Protein AF-A0A0T6AM76-F1 (afdb_monomer_lite)

Secondary structure (DSSP, 8-state):
-PPPSEEEE--SS-HHHHHHHTHHHHHHT--EEEEEE-SHHHHHHHHHHHHHTTEEEEEEEEEETTEEEEEEEE--

Foldseek 3Di:
DDQAQEEEAEDAQCLLVVLVVCLVSCQPRQHKYKYKHNAQVSVVSNCVSLVVSQWDKDFPDDPDPGITIIIIGHDD

Radius of gyration: 11.54 Å; chains: 1; bounding box: 25×23×32 Å

Sequence (76 aa):
MPRPHFIKIDVEGAEAAVLRGGLETLRTARPVVAAELHTAANAAEAAGLLSAAGYQVRVVEDREATRCLIVATPEG

pLDDT: mean 94.46, std 5.91, range [72.88, 98.62]

Structure (mmCIF, N/CA/C/O backbone):
data_AF-A0A0T6AM76-F1
#
_entry.id   AF-A0A0T6AM76-F1
#
loop_
_atom_site.group_PDB
_atom_site.id
_atom_site.type_symbol
_atom_site.label_atom_id
_atom_site.label_alt_id
_atom_site.label_comp_id
_atom_site.label_asym_id
_atom_site.label_entity_id
_atom_site.label_seq_id
_atom_site.pdbx_PDB_ins_code
_atom_site.Cartn_x
_atom_site.Cartn_y
_atom_site.Cartn_z
_atom_site.occupancy
_atom_site.B_iso_or_equiv
_atom_site.auth_seq_id
_atom_site.auth_comp_id
_atom_site.auth_asym_id
_atom_site.auth_atom_id
_atom_site.pdbx_PDB_model_num
ATOM 1 N N . MET A 1 1 ? -14.835 11.657 15.311 1.00 72.88 1 MET A N 1
ATOM 2 C CA . MET A 1 1 ? -15.375 11.341 13.968 1.00 72.88 1 MET A CA 1
ATOM 3 C C . MET A 1 1 ? -15.457 9.826 13.808 1.00 72.88 1 MET A C 1
ATOM 5 O O . MET A 1 1 ? -14.697 9.147 14.497 1.00 72.88 1 MET A O 1
ATOM 9 N N . PRO A 1 2 ? -16.372 9.290 12.979 1.00 89.00 2 PRO A N 1
ATOM 10 C CA . PRO A 1 2 ? -16.425 7.854 12.703 1.00 89.00 2 PRO A CA 1
ATOM 11 C C . PRO A 1 2 ? -15.131 7.378 12.029 1.00 89.00 2 PRO A C 1
ATOM 13 O O . PRO A 1 2 ? -14.509 8.130 11.278 1.00 89.00 2 PRO A O 1
ATOM 16 N N . ARG A 1 3 ? -14.719 6.139 12.318 1.00 94.12 3 ARG A N 1
ATOM 17 C CA . ARG A 1 3 ? -13.538 5.515 11.707 1.00 94.12 3 ARG A CA 1
ATOM 18 C C . ARG A 1 3 ? -13.907 4.899 10.350 1.00 94.12 3 ARG A C 1
ATOM 20 O O . ARG A 1 3 ? -15.010 4.364 10.228 1.00 94.12 3 ARG A O 1
ATOM 27 N N . PRO A 1 4 ? -13.026 4.967 9.337 1.00 96.38 4 PRO A N 1
ATOM 28 C CA . PRO A 1 4 ? -13.274 4.302 8.066 1.00 96.38 4 PRO A CA 1
ATOM 29 C C . PRO A 1 4 ? -13.209 2.782 8.244 1.00 96.38 4 PRO A C 1
ATOM 31 O O . PRO A 1 4 ? -12.336 2.276 8.941 1.00 96.38 4 PRO A O 1
ATOM 34 N N . HIS A 1 5 ? -14.105 2.066 7.567 1.00 97.38 5 HIS A N 1
ATOM 35 C CA . HIS A 1 5 ? -14.079 0.599 7.479 1.00 97.38 5 HIS A CA 1
ATOM 36 C C . HIS A 1 5 ? -13.554 0.107 6.122 1.00 97.38 5 HIS A C 1
ATOM 38 O O . HIS A 1 5 ? -13.236 -1.069 5.970 1.00 97.38 5 HIS A O 1
ATOM 44 N N . PHE A 1 6 ? -13.452 1.003 5.137 1.00 98.06 6 PHE A N 1
ATOM 45 C CA . PHE A 1 6 ? -12.950 0.714 3.800 1.00 98.06 6 PHE A CA 1
ATOM 46 C C . PHE A 1 6 ? -12.225 1.937 3.226 1.00 98.06 6 PHE A C 1
ATOM 48 O O . PHE A 1 6 ? -12.663 3.068 3.444 1.00 98.06 6 PHE A O 1
ATOM 55 N N . ILE A 1 7 ? -11.141 1.709 2.487 1.00 98.19 7 ILE A N 1
ATOM 56 C CA . ILE A 1 7 ? -10.386 2.728 1.753 1.00 98.19 7 ILE A CA 1
ATOM 57 C C . ILE A 1 7 ? -10.125 2.214 0.335 1.00 98.19 7 ILE A C 1
ATOM 59 O O . ILE A 1 7 ? -9.587 1.123 0.159 1.00 98.19 7 ILE A O 1
ATOM 63 N N . LYS A 1 8 ? -10.457 3.025 -0.674 1.00 98.19 8 LYS A N 1
ATOM 64 C CA . LYS A 1 8 ? -9.974 2.842 -2.048 1.00 98.19 8 LYS A CA 1
ATOM 65 C C . LYS A 1 8 ? -8.774 3.766 -2.280 1.00 98.19 8 LYS A C 1
ATOM 67 O O . LYS A 1 8 ? -8.866 4.952 -1.970 1.00 98.19 8 LYS A O 1
ATOM 72 N N . ILE A 1 9 ? -7.691 3.238 -2.844 1.00 97.69 9 ILE A N 1
ATOM 73 C CA . ILE A 1 9 ? -6.512 3.989 -3.287 1.00 97.69 9 ILE A CA 1
ATOM 74 C C . ILE A 1 9 ? -6.393 3.831 -4.802 1.00 97.69 9 ILE A C 1
ATOM 76 O O . ILE A 1 9 ? -6.231 2.728 -5.311 1.00 97.69 9 ILE A O 1
ATOM 80 N N . ASP A 1 10 ? -6.514 4.939 -5.514 1.00 95.06 10 ASP A N 1
ATOM 81 C CA . ASP A 1 10 ? -6.469 4.993 -6.973 1.00 95.06 10 ASP A CA 1
ATOM 82 C C . ASP A 1 10 ? -5.814 6.320 -7.335 1.00 95.06 10 ASP A C 1
ATOM 84 O O . ASP A 1 10 ? -6.459 7.360 -7.467 1.00 95.06 10 ASP A O 1
ATOM 88 N N . VAL A 1 11 ? -4.487 6.294 -7.252 1.00 94.00 11 VAL A N 1
ATOM 89 C CA . VAL A 1 11 ? -3.604 7.436 -7.467 1.00 94.00 11 VAL A CA 1
ATOM 90 C C . VAL A 1 11 ? -2.483 6.971 -8.379 1.00 94.00 11 VAL A C 1
ATOM 92 O O . VAL A 1 11 ? -1.964 5.876 -8.197 1.00 94.00 11 VAL A O 1
ATOM 95 N N . GLU A 1 12 ? -2.090 7.791 -9.346 1.00 89.69 12 GLU A N 1
ATOM 96 C CA . GLU A 1 12 ? -1.109 7.393 -10.357 1.00 89.69 12 GLU A CA 1
ATOM 97 C C . GLU A 1 12 ? 0.314 7.326 -9.765 1.00 89.69 12 GLU A C 1
ATOM 99 O O . GLU A 1 12 ? 1.050 8.311 -9.748 1.00 89.69 12 GLU A O 1
ATOM 104 N N . GLY A 1 13 ? 0.711 6.161 -9.238 1.00 87.06 13 GLY A N 1
ATOM 105 C CA . GLY A 1 13 ? 2.087 5.873 -8.806 1.00 87.06 13 GLY A CA 1
ATOM 106 C C . GLY A 1 13 ? 2.490 6.373 -7.411 1.00 87.06 13 GLY A C 1
ATOM 107 O O . GLY A 1 13 ? 3.623 6.131 -6.986 1.00 87.06 13 GLY A O 1
ATOM 108 N N . ALA A 1 14 ? 1.589 7.037 -6.677 1.00 94.56 14 ALA A N 1
ATOM 109 C CA . ALA A 1 14 ? 1.828 7.573 -5.328 1.00 94.56 14 ALA A CA 1
ATOM 110 C C . ALA A 1 14 ? 1.244 6.718 -4.178 1.00 94.56 14 ALA A C 1
ATOM 112 O O . ALA A 1 14 ? 1.189 7.158 -3.030 1.00 94.56 14 ALA A O 1
ATOM 113 N N . GLU A 1 15 ? 0.803 5.495 -4.449 1.00 97.00 15 GLU A N 1
ATOM 114 C CA . GLU A 1 15 ? 0.076 4.614 -3.528 1.00 97.00 15 GLU A CA 1
ATOM 115 C C . GLU A 1 15 ? 0.886 4.291 -2.266 1.00 97.00 15 GLU A C 1
ATOM 117 O O . GLU A 1 15 ? 0.367 4.408 -1.155 1.00 97.00 15 GLU A O 1
ATOM 122 N N . ALA A 1 16 ? 2.180 3.977 -2.394 1.00 96.81 16 ALA A N 1
ATOM 123 C CA . ALA A 1 16 ? 3.049 3.763 -1.236 1.00 96.81 16 ALA A CA 1
ATOM 124 C C . ALA A 1 16 ? 3.193 5.022 -0.356 1.00 96.81 16 ALA A C 1
ATOM 126 O O . ALA A 1 16 ? 3.271 4.925 0.873 1.00 96.81 16 ALA A O 1
ATOM 127 N N . ALA A 1 17 ? 3.183 6.218 -0.957 1.00 97.62 17 ALA A N 1
ATOM 128 C CA . ALA A 1 17 ? 3.196 7.475 -0.211 1.00 97.62 17 ALA A CA 1
ATOM 129 C C . ALA A 1 17 ? 1.868 7.707 0.531 1.00 97.62 17 ALA A C 1
ATOM 131 O O . ALA A 1 17 ? 1.888 8.094 1.701 1.00 97.62 17 ALA A O 1
ATOM 132 N N . VAL A 1 18 ? 0.731 7.394 -0.103 1.00 98.06 18 VAL A N 1
ATOM 133 C CA . VAL A 1 18 ? -0.596 7.414 0.539 1.00 98.06 18 VAL A CA 1
ATOM 134 C C . VAL A 1 18 ? -0.633 6.457 1.732 1.00 98.06 18 VAL A C 1
ATOM 136 O O . VAL A 1 18 ? -1.039 6.851 2.826 1.00 98.06 18 VAL A O 1
ATOM 139 N N . LEU A 1 19 ? -0.147 5.224 1.563 1.00 98.25 19 LEU A N 1
ATOM 140 C CA . LEU A 1 19 ? -0.083 4.232 2.639 1.00 98.25 19 LEU A CA 1
ATOM 141 C C . LEU A 1 19 ? 0.803 4.698 3.800 1.00 98.25 19 LEU A C 1
ATOM 143 O O . LEU A 1 19 ? 0.393 4.579 4.954 1.00 98.25 19 LEU A O 1
ATOM 147 N N . ARG A 1 20 ? 1.976 5.285 3.515 1.00 98.25 20 ARG A N 1
ATOM 148 C CA . ARG A 1 20 ? 2.853 5.886 4.536 1.00 98.25 20 ARG A CA 1
ATOM 149 C C . ARG A 1 20 ? 2.146 6.967 5.346 1.00 98.25 20 ARG A C 1
ATOM 151 O O . ARG A 1 20 ? 2.197 6.930 6.573 1.00 98.25 20 ARG A O 1
ATOM 158 N N . GLY A 1 21 ? 1.482 7.905 4.671 1.00 98.00 21 GLY A N 1
ATOM 159 C CA . GLY A 1 21 ? 0.718 8.965 5.333 1.00 98.00 21 GLY A CA 1
ATOM 160 C C . GLY A 1 21 ? -0.474 8.431 6.136 1.00 98.00 21 GLY A C 1
ATOM 161 O O . GLY A 1 21 ? -0.868 9.030 7.131 1.00 98.00 21 GLY A O 1
ATOM 162 N N . GLY A 1 22 ? -1.017 7.278 5.738 1.00 97.06 22 GLY A N 1
ATOM 163 C CA . GLY A 1 22 ? -2.170 6.633 6.362 1.00 97.06 22 GLY A CA 1
ATOM 164 C C . GLY A 1 22 ? -1.856 5.599 7.448 1.00 97.06 22 GLY A C 1
ATOM 165 O O . GLY A 1 22 ? -2.794 4.989 7.960 1.00 97.06 22 GLY A O 1
ATOM 166 N N . LEU A 1 23 ? -0.591 5.374 7.829 1.00 97.62 23 LEU A N 1
ATOM 167 C CA . LEU A 1 23 ? -0.207 4.273 8.731 1.00 97.62 23 LEU A CA 1
ATOM 168 C C . LEU A 1 23 ? -0.955 4.271 10.073 1.00 97.62 23 LEU A C 1
ATOM 170 O O . LEU A 1 23 ? -1.336 3.206 10.558 1.00 97.62 23 LEU A O 1
ATOM 174 N N . GLU A 1 24 ? -1.188 5.437 10.677 1.00 97.25 24 GLU A N 1
ATOM 175 C CA . GLU A 1 24 ? -1.968 5.532 11.917 1.00 97.25 24 GLU A CA 1
ATOM 176 C C . GLU A 1 24 ? -3.415 5.067 11.707 1.00 97.25 24 GLU A C 1
ATOM 178 O O . GLU A 1 24 ? -3.941 4.286 12.502 1.00 97.25 24 GLU A O 1
ATOM 183 N N . THR A 1 25 ? -4.041 5.474 10.600 1.00 97.31 25 THR A N 1
ATOM 184 C CA . THR A 1 25 ? -5.397 5.036 10.240 1.00 97.31 25 THR A CA 1
ATOM 185 C C . THR A 1 25 ? -5.428 3.529 9.997 1.00 97.31 25 THR A C 1
ATOM 187 O O . THR A 1 25 ? -6.283 2.838 10.546 1.00 97.31 25 THR A O 1
ATOM 190 N N . LEU A 1 26 ? -4.463 2.988 9.248 1.00 97.88 26 LEU A N 1
ATOM 191 C CA . LEU A 1 26 ? -4.376 1.552 8.968 1.00 97.88 26 LEU A CA 1
ATOM 192 C C . LEU A 1 26 ? -4.222 0.718 10.246 1.00 97.88 26 LEU A C 1
ATOM 194 O O . LEU A 1 26 ? -4.831 -0.346 10.354 1.00 97.88 26 LEU A O 1
ATOM 198 N N . ARG A 1 27 ? -3.448 1.200 11.225 1.00 96.44 27 ARG A N 1
ATOM 199 C CA . ARG A 1 27 ? -3.217 0.500 12.499 1.00 96.44 27 ARG A CA 1
ATOM 200 C C . ARG A 1 27 ? -4.385 0.619 13.471 1.00 96.44 27 ARG A C 1
ATOM 202 O O . ARG A 1 27 ? -4.677 -0.337 14.178 1.00 96.44 27 ARG A O 1
ATOM 209 N N . THR A 1 28 ? -5.047 1.773 13.524 1.00 95.88 28 THR A N 1
ATOM 210 C CA . THR A 1 28 ? -6.070 2.051 14.547 1.00 95.88 28 THR A CA 1
ATOM 211 C C . THR A 1 28 ? -7.494 1.790 14.067 1.00 95.88 28 THR A C 1
ATOM 213 O O . THR A 1 28 ? -8.311 1.282 14.832 1.00 95.88 28 THR A O 1
ATOM 216 N N . ALA A 1 29 ? -7.823 2.143 12.824 1.00 97.25 29 ALA A N 1
ATOM 217 C CA . ALA A 1 29 ? -9.156 1.953 12.255 1.00 97.25 29 ALA A CA 1
ATOM 218 C C . ALA A 1 29 ? -9.319 0.596 11.567 1.00 97.25 29 ALA A C 1
ATOM 220 O O . ALA A 1 29 ? -10.446 0.132 11.437 1.00 97.25 29 ALA A O 1
ATOM 221 N N . ARG A 1 30 ? -8.209 -0.040 11.166 1.00 97.69 30 ARG A N 1
ATOM 222 C CA . ARG A 1 30 ? -8.198 -1.366 10.527 1.00 97.69 30 ARG A CA 1
ATOM 223 C C . ARG A 1 30 ? -9.194 -1.487 9.341 1.00 97.69 30 ARG A C 1
ATOM 225 O O . ARG A 1 30 ? -9.950 -2.454 9.302 1.00 97.69 30 ARG A O 1
ATOM 232 N N . PRO A 1 31 ? -9.266 -0.527 8.392 1.00 98.38 31 PRO A N 1
ATOM 233 C CA . PRO A 1 31 ? -10.186 -0.625 7.258 1.00 98.38 31 PRO A CA 1
ATOM 234 C C . PRO A 1 31 ? -9.734 -1.687 6.256 1.00 98.38 31 PRO A C 1
ATOM 236 O O . PRO A 1 31 ? -8.544 -1.891 6.077 1.00 98.38 31 PRO A O 1
ATOM 239 N N . VAL A 1 32 ? -10.648 -2.282 5.495 1.00 98.56 32 VAL A N 1
ATOM 240 C CA . VAL A 1 32 ? -10.266 -3.005 4.269 1.00 98.56 32 VAL A CA 1
ATOM 241 C C . VAL A 1 32 ? -9.708 -2.008 3.246 1.00 98.56 32 VAL A C 1
ATOM 243 O O . VAL A 1 32 ? -10.271 -0.931 3.068 1.00 98.56 32 VAL A O 1
ATOM 246 N N . VAL A 1 33 ? -8.622 -2.352 2.555 1.00 98.62 33 VAL A N 1
ATOM 247 C CA . VAL A 1 33 ? -8.010 -1.488 1.532 1.00 98.62 33 VAL A CA 1
ATOM 248 C C . VAL A 1 33 ? -8.142 -2.140 0.163 1.00 98.62 33 VAL A C 1
ATOM 250 O O . VAL A 1 33 ? -7.789 -3.302 0.007 1.00 98.62 33 VAL A O 1
ATOM 253 N N . ALA A 1 34 ? -8.616 -1.405 -0.836 1.00 98.25 34 ALA A N 1
ATOM 254 C CA . ALA A 1 34 ? -8.490 -1.779 -2.243 1.00 98.25 34 ALA A CA 1
ATOM 255 C C . ALA A 1 34 ? -7.580 -0.764 -2.936 1.00 98.25 34 ALA A C 1
ATOM 257 O O . ALA A 1 34 ? -7.810 0.437 -2.795 1.00 98.25 34 ALA A O 1
ATOM 258 N N . ALA A 1 35 ? -6.558 -1.223 -3.655 1.00 97.44 35 ALA A N 1
ATOM 259 C CA . ALA A 1 35 ? -5.596 -0.332 -4.297 1.00 97.44 35 ALA A CA 1
ATOM 260 C C . ALA A 1 35 ? -5.228 -0.809 -5.702 1.00 97.44 35 ALA A C 1
ATOM 262 O O . ALA A 1 35 ? -4.932 -1.990 -5.883 1.00 97.44 35 ALA A O 1
ATOM 263 N N . GLU A 1 36 ? -5.231 0.105 -6.671 1.00 96.75 36 GLU A N 1
ATOM 264 C CA . GLU A 1 36 ? -4.597 -0.109 -7.975 1.00 96.75 36 GLU A CA 1
ATOM 265 C C . GL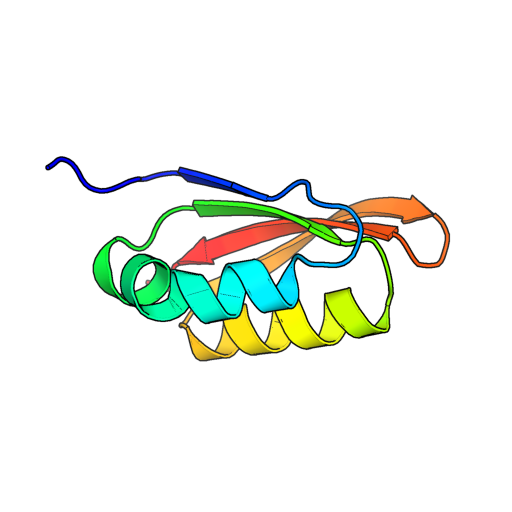U A 1 36 ? -3.145 0.355 -7.883 1.00 96.75 36 GLU A C 1
ATOM 267 O O . GLU A 1 36 ? -2.901 1.516 -7.578 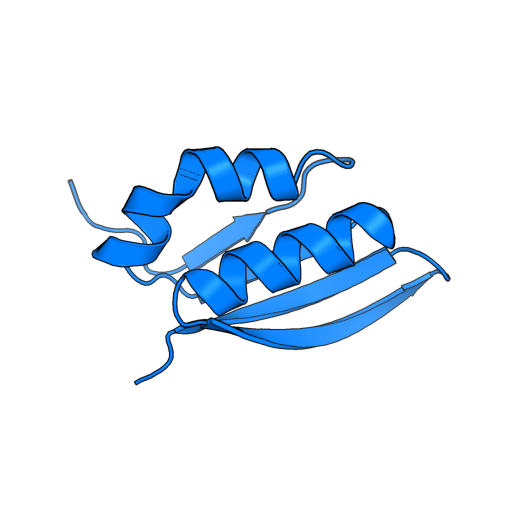1.00 96.75 36 GLU A O 1
ATOM 272 N N . LEU A 1 37 ? -2.195 -0.558 -8.090 1.00 95.56 37 LEU A N 1
ATOM 273 C CA . LEU A 1 37 ? -0.762 -0.301 -7.961 1.00 95.56 37 LEU A CA 1
ATOM 274 C C . LEU A 1 37 ? -0.163 -0.123 -9.354 1.00 95.56 37 LEU A C 1
ATOM 276 O O . LEU A 1 37 ? -0.176 -1.056 -10.153 1.00 95.56 37 LEU A O 1
ATOM 280 N N . HIS A 1 38 ? 0.375 1.062 -9.645 1.00 93.31 38 HIS A N 1
ATOM 281 C CA . HIS A 1 38 ? 0.753 1.447 -11.010 1.00 93.31 38 HIS A CA 1
ATOM 282 C C . HIS A 1 38 ? 2.111 0.911 -11.501 1.00 93.31 38 HIS A C 1
ATOM 284 O O . HIS A 1 38 ? 2.385 0.929 -12.704 1.00 93.31 38 HIS A O 1
ATOM 290 N N . THR A 1 39 ? 2.990 0.464 -10.599 1.00 92.25 39 THR A N 1
ATOM 291 C CA . THR A 1 39 ? 4.310 -0.086 -10.957 1.00 92.25 39 THR A CA 1
ATOM 292 C C . THR A 1 39 ? 4.690 -1.259 -10.060 1.00 92.25 39 THR A C 1
ATOM 294 O O . THR A 1 39 ? 4.285 -1.310 -8.901 1.00 92.25 39 THR A O 1
ATOM 297 N N . ALA A 1 40 ? 5.555 -2.156 -10.545 1.00 90.44 40 ALA A N 1
ATOM 298 C CA . ALA A 1 40 ? 6.048 -3.288 -9.754 1.00 90.44 40 ALA A CA 1
ATOM 299 C C . ALA A 1 40 ? 6.798 -2.853 -8.478 1.00 90.44 40 ALA A C 1
ATOM 301 O O . ALA A 1 40 ? 6.652 -3.474 -7.427 1.00 90.44 40 ALA A O 1
ATOM 302 N N . ALA A 1 41 ? 7.573 -1.764 -8.553 1.00 92.75 41 ALA A N 1
ATOM 303 C CA . ALA A 1 41 ? 8.280 -1.214 -7.397 1.00 92.75 41 ALA A CA 1
ATOM 304 C C . ALA A 1 41 ? 7.299 -0.690 -6.338 1.00 92.75 41 ALA A C 1
ATOM 306 O O . ALA A 1 41 ? 7.427 -1.019 -5.159 1.00 92.75 41 ALA A O 1
ATOM 307 N N . ASN A 1 42 ? 6.284 0.062 -6.770 1.00 93.50 42 ASN A N 1
ATOM 308 C CA . ASN A 1 42 ? 5.232 0.543 -5.885 1.00 93.50 42 ASN A CA 1
ATOM 309 C C . ASN A 1 42 ? 4.423 -0.626 -5.301 1.00 93.50 42 ASN A C 1
ATOM 311 O O . ASN A 1 42 ? 4.156 -0.638 -4.104 1.00 93.50 42 ASN A O 1
ATOM 315 N N . ALA A 1 43 ? 4.130 -1.656 -6.100 1.00 93.38 43 ALA A N 1
ATOM 316 C CA . ALA A 1 43 ? 3.423 -2.841 -5.637 1.00 93.38 43 ALA A CA 1
ATOM 317 C C . ALA A 1 43 ? 4.174 -3.575 -4.517 1.00 93.38 43 ALA A C 1
ATOM 319 O O . ALA A 1 43 ? 3.585 -3.900 -3.484 1.00 93.38 43 ALA A O 1
ATOM 320 N N . ALA A 1 44 ? 5.483 -3.785 -4.687 1.00 94.38 44 ALA 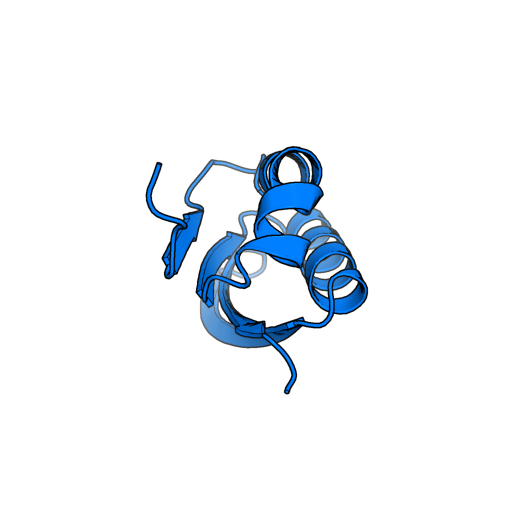A N 1
ATOM 321 C CA . ALA A 1 44 ? 6.330 -4.399 -3.668 1.00 94.38 44 ALA A CA 1
ATOM 322 C C . ALA A 1 44 ? 6.390 -3.555 -2.383 1.00 94.38 44 ALA A C 1
ATOM 324 O O . ALA A 1 44 ? 6.265 -4.084 -1.277 1.00 94.38 44 ALA A O 1
ATOM 325 N N . GLU A 1 45 ? 6.537 -2.237 -2.520 1.00 97.06 45 GLU A N 1
ATOM 326 C CA . GLU A 1 45 ? 6.590 -1.313 -1.388 1.00 97.06 45 GLU A CA 1
ATOM 327 C C . GLU A 1 45 ? 5.253 -1.243 -0.631 1.00 97.06 45 GLU A C 1
ATOM 329 O O . GLU A 1 45 ? 5.222 -1.365 0.596 1.00 97.06 45 GLU A O 1
ATOM 334 N N . ALA A 1 46 ? 4.140 -1.111 -1.354 1.00 96.88 46 ALA A N 1
ATOM 335 C CA . ALA A 1 46 ? 2.790 -1.104 -0.804 1.00 96.88 46 ALA A CA 1
ATOM 336 C C . ALA A 1 46 ? 2.474 -2.414 -0.070 1.00 96.88 46 ALA A C 1
ATOM 338 O O . ALA A 1 46 ? 1.976 -2.381 1.058 1.00 96.88 46 ALA A O 1
ATOM 339 N N . ALA A 1 47 ? 2.821 -3.563 -0.661 1.00 96.06 47 ALA A N 1
ATOM 340 C CA . ALA A 1 47 ? 2.652 -4.866 -0.026 1.00 96.06 47 ALA A CA 1
ATOM 341 C C . ALA A 1 47 ? 3.472 -4.983 1.270 1.00 96.06 47 ALA A C 1
ATOM 343 O O . ALA A 1 47 ? 2.956 -5.477 2.274 1.00 96.06 47 ALA A O 1
ATOM 344 N N . GLY A 1 48 ? 4.709 -4.474 1.282 1.00 97.69 48 GLY A N 1
ATOM 345 C CA . GLY A 1 48 ? 5.553 -4.427 2.476 1.00 97.69 48 GLY A CA 1
ATOM 346 C C . GLY A 1 48 ? 4.959 -3.559 3.590 1.00 97.69 48 GLY A C 1
ATOM 347 O O . GLY A 1 48 ? 4.893 -3.993 4.740 1.00 97.69 48 GLY A O 1
ATOM 348 N N . LEU A 1 49 ? 4.469 -2.361 3.254 1.00 98.31 49 LEU A N 1
ATOM 349 C CA . LEU A 1 49 ? 3.824 -1.449 4.208 1.00 98.31 49 LEU A CA 1
ATOM 350 C C . LEU A 1 49 ? 2.550 -2.051 4.814 1.00 98.31 49 LEU A C 1
ATOM 352 O O . LEU A 1 49 ? 2.349 -1.966 6.026 1.00 98.31 49 LEU A O 1
ATOM 356 N N . LEU A 1 50 ? 1.703 -2.665 3.985 1.00 98.31 50 LEU A N 1
ATOM 357 C CA . LEU A 1 50 ? 0.465 -3.313 4.422 1.00 98.31 50 LEU A CA 1
ATOM 358 C C . LEU A 1 50 ? 0.760 -4.529 5.309 1.00 98.31 50 LEU A C 1
ATOM 360 O O . LEU A 1 50 ? 0.217 -4.621 6.409 1.00 98.31 50 LEU A O 1
ATOM 364 N N . SER A 1 51 ? 1.687 -5.396 4.895 1.00 97.56 51 SER A N 1
ATOM 365 C CA . SER A 1 51 ? 2.119 -6.554 5.692 1.00 97.56 51 SER A CA 1
ATOM 366 C C . SER A 1 51 ? 2.666 -6.121 7.056 1.00 97.56 51 SER A C 1
ATOM 368 O O . SER A 1 51 ? 2.252 -6.637 8.089 1.00 97.56 51 SER A O 1
ATOM 370 N N . ALA A 1 52 ? 3.521 -5.093 7.093 1.00 97.44 52 ALA A N 1
ATOM 371 C CA . ALA A 1 52 ? 4.058 -4.539 8.338 1.00 97.44 52 ALA A CA 1
ATOM 372 C C . ALA A 1 52 ? 2.990 -3.875 9.232 1.00 97.44 52 ALA A C 1
ATOM 374 O O . ALA A 1 52 ? 3.209 -3.682 10.428 1.00 97.44 52 ALA A O 1
ATOM 375 N N . ALA A 1 53 ? 1.837 -3.505 8.670 1.00 97.50 53 ALA A N 1
ATOM 376 C CA . ALA A 1 53 ? 0.679 -3.021 9.413 1.00 97.50 53 ALA A CA 1
ATOM 377 C C . ALA A 1 53 ? -0.281 -4.152 9.841 1.00 97.50 53 ALA A C 1
ATOM 379 O O . ALA A 1 53 ? -1.344 -3.853 10.388 1.00 97.50 53 ALA A O 1
ATOM 380 N N . GLY A 1 54 ? 0.072 -5.424 9.612 1.00 98.00 54 GLY A N 1
ATOM 381 C CA . GLY A 1 54 ? -0.727 -6.601 9.964 1.00 98.00 54 GLY A CA 1
ATOM 382 C C . GLY A 1 54 ? -1.911 -6.807 9.026 1.00 98.00 54 GLY A C 1
ATOM 383 O O .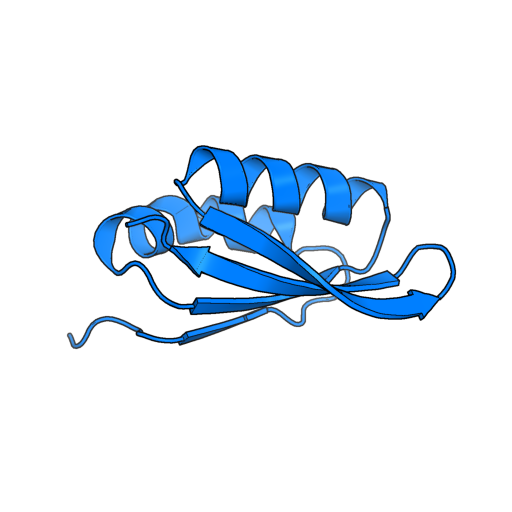 GLY A 1 54 ? -3.045 -6.937 9.496 1.00 98.00 54 GLY A O 1
ATOM 384 N N . TYR A 1 55 ? -1.675 -6.715 7.717 1.00 98.56 55 TYR A N 1
ATOM 385 C CA . TYR A 1 55 ? -2.673 -6.958 6.678 1.00 98.56 55 TYR A CA 1
ATOM 386 C C . TYR A 1 55 ? -2.254 -8.109 5.775 1.00 98.56 55 TYR A C 1
ATOM 388 O O . TYR A 1 55 ? -1.111 -8.174 5.328 1.00 98.56 55 TYR A O 1
ATOM 396 N N . GLN A 1 56 ? -3.234 -8.919 5.385 1.00 98.12 56 GLN A N 1
ATOM 397 C CA . GLN A 1 56 ? -3.095 -9.884 4.302 1.00 98.12 56 GLN A CA 1
ATOM 398 C C . GLN A 1 56 ? -3.422 -9.212 2.977 1.00 98.12 56 GLN A C 1
ATOM 400 O O . GLN A 1 56 ? -4.526 -8.695 2.806 1.00 98.12 56 GLN A O 1
ATOM 405 N N . VAL A 1 57 ? -2.481 -9.246 2.036 1.00 97.38 57 VAL A N 1
ATOM 406 C CA . VAL A 1 57 ? -2.632 -8.672 0.695 1.00 97.38 57 VAL A CA 1
ATOM 407 C C . VAL A 1 57 ? -2.929 -9.783 -0.309 1.00 97.38 57 VAL A C 1
ATOM 409 O O . VAL A 1 57 ? -2.213 -10.779 -0.368 1.00 97.38 57 VAL A O 1
ATOM 412 N N . ARG A 1 58 ? -3.965 -9.600 -1.132 1.00 96.56 58 ARG A N 1
ATOM 413 C CA . ARG A 1 58 ? -4.281 -10.463 -2.279 1.00 96.56 58 ARG A CA 1
ATOM 414 C C . ARG A 1 58 ? -4.342 -9.646 -3.557 1.00 96.56 58 ARG A C 1
ATOM 416 O O . ARG A 1 58 ? -4.971 -8.590 -3.580 1.00 96.56 58 ARG A O 1
ATOM 423 N N . VAL A 1 59 ? -3.746 -10.164 -4.624 1.00 95.56 59 VAL A N 1
ATOM 424 C CA . VAL A 1 59 ? -3.979 -9.659 -5.980 1.00 95.56 59 VAL A CA 1
ATOM 425 C C . VAL A 1 59 ? -5.336 -10.182 -6.431 1.00 95.56 59 VAL A C 1
ATOM 427 O O . VAL A 1 59 ? -5.589 -11.384 -6.370 1.00 95.56 59 VAL A O 1
ATOM 430 N N . VAL A 1 60 ? -6.228 -9.277 -6.818 1.00 95.12 60 VAL A N 1
ATOM 431 C CA . VAL A 1 60 ? -7.557 -9.624 -7.338 1.00 95.12 60 VAL A CA 1
ATOM 432 C C . VAL A 1 60 ? -7.613 -9.523 -8.854 1.00 95.12 60 VAL A C 1
ATOM 434 O O . VAL A 1 60 ? -8.428 -10.199 -9.472 1.00 95.12 60 VAL A O 1
ATOM 437 N N . GLU A 1 61 ? -6.737 -8.716 -9.452 1.00 92.44 61 GLU A N 1
ATOM 438 C CA . GLU A 1 61 ? -6.637 -8.595 -10.897 1.00 92.44 61 GLU A CA 1
ATOM 439 C C . GLU A 1 61 ? -5.235 -8.169 -11.321 1.00 92.44 61 GLU A C 1
ATOM 441 O O . GLU A 1 61 ? -4.623 -7.296 -10.702 1.00 92.44 61 GLU A O 1
ATOM 446 N N . ASP A 1 62 ? -4.754 -8.779 -12.395 1.00 86.94 62 ASP A N 1
ATOM 447 C CA . ASP A 1 62 ? -3.522 -8.409 -13.081 1.00 86.94 62 ASP A CA 1
ATOM 448 C C . ASP A 1 62 ? -3.928 -7.696 -14.375 1.00 86.94 62 ASP A C 1
ATOM 450 O O . ASP A 1 62 ? -4.552 -8.302 -15.251 1.00 86.94 62 ASP A O 1
ATOM 454 N N . ARG A 1 63 ? -3.721 -6.376 -14.429 1.00 75.44 63 ARG A N 1
ATOM 455 C CA . ARG A 1 63 ? -4.285 -5.517 -15.484 1.00 75.44 63 ARG A CA 1
ATOM 456 C C . ARG A 1 63 ? -3.285 -5.316 -16.626 1.00 75.44 63 ARG A C 1
ATOM 458 O O . ARG A 1 63 ? -3.723 -5.233 -17.767 1.00 75.44 63 ARG A O 1
ATOM 465 N N . GLU A 1 64 ? -1.978 -5.296 -16.340 1.00 76.69 64 GLU A N 1
ATOM 466 C CA . GLU A 1 64 ? -0.849 -5.209 -17.288 1.00 76.69 64 GLU A CA 1
ATOM 467 C C . GLU A 1 64 ? 0.456 -5.658 -16.589 1.00 76.69 64 GLU A C 1
ATOM 469 O O . GLU A 1 64 ? 0.497 -5.718 -15.366 1.00 76.69 64 GLU A O 1
ATOM 474 N N . ALA A 1 65 ? 1.569 -5.856 -17.315 1.00 75.38 65 ALA A N 1
ATOM 475 C CA . ALA A 1 65 ? 2.836 -6.391 -16.772 1.00 75.38 65 ALA A CA 1
ATOM 476 C C . ALA A 1 65 ? 3.387 -5.707 -15.495 1.00 75.38 65 ALA A C 1
ATOM 478 O O . ALA A 1 65 ? 4.205 -6.298 -14.790 1.00 75.38 65 ALA A O 1
ATOM 479 N N . THR A 1 66 ? 2.991 -4.464 -15.202 1.00 82.69 66 THR A N 1
ATOM 480 C CA . THR A 1 66 ? 3.417 -3.729 -13.999 1.0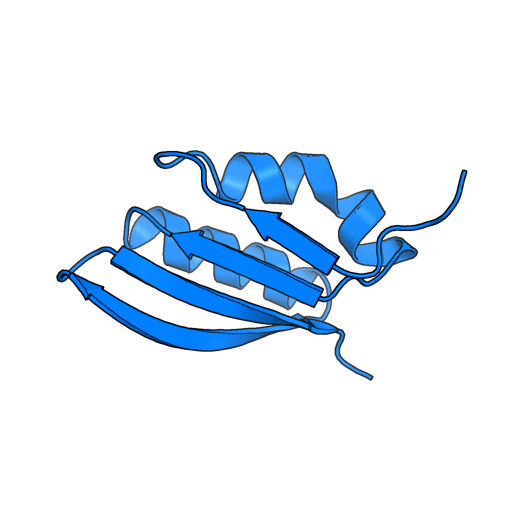0 82.69 66 THR A CA 1
ATOM 481 C C . THR A 1 66 ? 2.267 -3.209 -13.141 1.00 82.69 66 THR A C 1
ATOM 483 O O . THR A 1 66 ? 2.552 -2.552 -12.138 1.00 82.69 66 THR A O 1
ATOM 486 N N . ARG A 1 67 ? 1.005 -3.451 -13.529 1.00 90.88 67 ARG A N 1
ATOM 487 C CA . ARG A 1 67 ? -0.184 -2.909 -12.860 1.00 90.88 67 ARG A CA 1
ATOM 488 C C . ARG A 1 67 ? -1.063 -4.015 -12.311 1.00 90.88 67 ARG A C 1
ATOM 490 O O . ARG A 1 67 ? -1.518 -4.878 -13.058 1.00 90.88 67 ARG A O 1
ATOM 497 N N . CYS A 1 68 ? -1.383 -3.935 -11.027 1.00 93.62 68 CYS A N 1
ATOM 498 C CA . CYS A 1 68 ? -2.287 -4.888 -10.400 1.00 93.62 68 CYS A CA 1
ATOM 499 C C . CYS A 1 68 ? -3.278 -4.205 -9.464 1.00 93.62 68 CYS A C 1
ATOM 501 O O . CYS A 1 68 ? -2.981 -3.194 -8.827 1.00 93.62 68 CYS A O 1
ATOM 503 N N . LEU A 1 69 ? -4.465 -4.794 -9.366 1.00 95.81 69 LEU A N 1
ATOM 504 C CA . LEU A 1 69 ? -5.437 -4.453 -8.345 1.00 95.81 69 LEU A CA 1
ATOM 505 C C . LEU A 1 69 ? -5.252 -5.410 -7.170 1.00 95.81 69 LEU A C 1
ATOM 507 O O . LEU A 1 69 ? -5.284 -6.635 -7.332 1.00 95.81 69 LEU A O 1
ATOM 511 N N . ILE A 1 70 ? -5.105 -4.848 -5.975 1.00 96.88 70 ILE A N 1
ATOM 512 C CA . ILE A 1 70 ? -5.044 -5.605 -4.731 1.00 96.88 70 ILE A CA 1
ATOM 513 C C . ILE A 1 70 ? -6.240 -5.314 -3.835 1.00 96.88 70 ILE A C 1
ATOM 515 O O . ILE A 1 70 ? -6.833 -4.234 -3.861 1.00 96.88 70 ILE A O 1
ATOM 519 N N . VAL A 1 71 ? -6.533 -6.275 -2.968 1.00 98.19 71 VAL A N 1
ATOM 520 C CA . VAL A 1 71 ? -7.314 -6.053 -1.755 1.00 98.19 71 VAL A CA 1
ATOM 521 C C . VAL A 1 71 ? -6.470 -6.476 -0.561 1.00 98.19 71 VAL A C 1
ATOM 523 O O . VAL A 1 71 ? -5.875 -7.550 -0.572 1.00 98.19 71 VAL A O 1
ATOM 526 N N . ALA A 1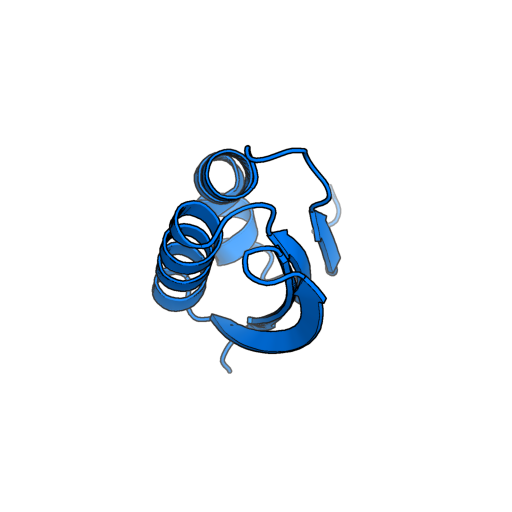 72 ? -6.434 -5.649 0.476 1.00 98.38 72 ALA A N 1
ATOM 527 C CA . ALA A 1 72 ? -5.783 -5.944 1.737 1.00 98.38 72 ALA A CA 1
ATOM 528 C C . ALA A 1 72 ? -6.799 -5.954 2.881 1.00 98.38 72 ALA A C 1
ATOM 530 O O . ALA A 1 72 ? -7.601 -5.029 3.031 1.00 98.38 72 ALA A O 1
ATOM 531 N N . THR A 1 73 ? -6.762 -7.003 3.698 1.00 98.44 73 THR A N 1
ATOM 532 C CA . THR A 1 73 ? -7.641 -7.167 4.863 1.00 98.44 73 THR A CA 1
ATOM 533 C C . THR A 1 73 ? -6.831 -7.246 6.152 1.00 98.44 73 THR A C 1
ATOM 535 O O . THR A 1 73 ? -5.786 -7.896 6.145 1.00 98.44 73 THR A O 1
ATOM 538 N N . PRO A 1 74 ? -7.301 -6.628 7.251 1.00 97.50 74 PRO A N 1
ATOM 539 C CA . PRO A 1 74 ? -6.725 -6.816 8.579 1.00 97.50 74 PRO A CA 1
ATOM 540 C C . PRO A 1 74 ? -6.539 -8.298 8.923 1.00 97.50 74 PRO A C 1
ATOM 542 O O . PRO A 1 74 ? -7.473 -9.084 8.773 1.00 97.50 74 PRO A O 1
ATOM 545 N N . GLU A 1 75 ? -5.359 -8.673 9.407 1.00 92.19 75 GLU A N 1
ATOM 546 C CA . GLU A 1 75 ? -5.170 -9.924 10.153 1.00 92.19 75 GLU A CA 1
ATOM 547 C C . GLU A 1 75 ? -5.976 -9.898 11.469 1.00 92.19 75 GLU A C 1
ATOM 549 O O . GLU A 1 75 ? -6.283 -8.820 11.989 1.00 92.19 75 GLU A O 1
ATOM 554 N N . GLY A 1 76 ? -6.387 -11.074 11.953 1.00 77.06 76 GLY A N 1
ATOM 555 C CA . GLY A 1 76 ? -7.242 -11.222 13.141 1.00 77.06 76 GLY A CA 1
ATOM 556 C C . GLY A 1 76 ? -6.657 -10.624 14.414 1.00 77.06 76 GLY A C 1
ATOM 557 O O . GLY A 1 76 ? -5.418 -10.666 14.571 1.00 77.06 76 GLY A O 1
#